Protein AF-A0A5J4UU13-F1 (afdb_monomer)

Organism: NCBI:txid222440

Radius of gyration: 32.07 Å; Cα contacts (8 Å, |Δi|>4): 124; chains: 1; bounding box: 65×45×78 Å

Mean predicted aligned error: 20.07 Å

Structure (mmCIF, N/CA/C/O backbone):
data_AF-A0A5J4UU13-F1
#
_entry.id   AF-A0A5J4UU13-F1
#
loop_
_atom_site.group_PDB
_atom_site.id
_atom_site.type_symbol
_atom_site.label_atom_id
_atom_site.label_alt_id
_atom_site.label_comp_id
_atom_site.label_asym_id
_atom_site.label_entity_id
_atom_site.label_seq_id
_atom_site.pdbx_PDB_ins_code
_atom_site.Cartn_x
_atom_site.Cartn_y
_atom_site.Cartn_z
_atom_site.occupancy
_atom_site.B_iso_or_equiv
_atom_site.auth_seq_id
_atom_site.auth_comp_id
_atom_site.auth_asym_id
_atom_site.auth_atom_id
_atom_site.pdbx_PDB_model_num
ATOM 1 N N . MET A 1 1 ? -3.373 1.717 40.037 1.00 48.62 1 MET A N 1
ATOM 2 C CA . MET A 1 1 ? -4.257 0.881 39.198 1.00 48.62 1 MET A CA 1
ATOM 3 C C . MET A 1 1 ? -5.613 1.557 39.173 1.00 48.62 1 MET A C 1
ATOM 5 O O . MET A 1 1 ? -6.215 1.701 40.228 1.00 48.62 1 MET A O 1
ATOM 9 N N . SER A 1 2 ? -6.026 2.085 38.024 1.00 57.88 2 SER A N 1
ATOM 10 C CA . SER A 1 2 ? -7.362 2.656 37.843 1.00 57.88 2 SER A CA 1
ATOM 11 C C . SER A 1 2 ? -8.380 1.519 37.880 1.00 57.88 2 SER A C 1
ATOM 13 O O . SER A 1 2 ? -8.307 0.596 37.073 1.00 57.88 2 SER A O 1
ATOM 15 N N . ASN A 1 3 ? -9.300 1.556 38.841 1.00 64.44 3 ASN A N 1
ATOM 16 C CA . ASN A 1 3 ? -10.420 0.625 38.867 1.00 64.44 3 ASN A CA 1
ATOM 17 C C . ASN A 1 3 ? -11.421 1.105 37.804 1.00 64.44 3 ASN A C 1
ATOM 19 O O . ASN A 1 3 ? -12.065 2.137 37.991 1.00 64.44 3 ASN A O 1
ATOM 23 N N . ILE A 1 4 ? -11.449 0.448 36.642 1.00 71.25 4 ILE A N 1
ATOM 24 C CA . ILE A 1 4 ? -12.348 0.815 35.541 1.00 71.25 4 ILE A CA 1
ATOM 25 C C . ILE A 1 4 ? -13.726 0.253 35.876 1.00 71.25 4 ILE A C 1
ATOM 27 O O . ILE A 1 4 ? -13.882 -0.953 36.022 1.00 71.25 4 ILE A O 1
ATOM 31 N N . TYR A 1 5 ? -14.715 1.129 36.007 1.00 80.38 5 TYR A N 1
ATOM 32 C CA . TYR A 1 5 ? -16.110 0.736 36.151 1.00 80.38 5 TYR A CA 1
ATOM 33 C C . TYR A 1 5 ? -16.800 0.779 34.795 1.00 80.38 5 TYR A C 1
ATOM 35 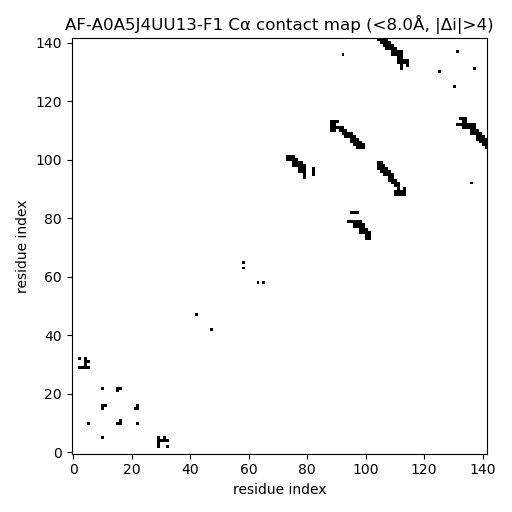O O . TYR A 1 5 ? -16.670 1.768 34.072 1.00 80.38 5 TYR A O 1
ATOM 43 N N . ILE A 1 6 ? -17.554 -0.270 34.480 1.00 81.25 6 ILE A N 1
ATOM 44 C CA . ILE A 1 6 ? -18.387 -0.323 33.282 1.00 81.25 6 ILE A CA 1
ATOM 45 C C . ILE A 1 6 ? -19.836 -0.097 33.709 1.00 81.25 6 ILE A C 1
ATOM 47 O O . ILE A 1 6 ? -20.352 -0.799 34.578 1.00 81.25 6 ILE A O 1
ATOM 51 N N . ASP A 1 7 ? -20.478 0.909 33.116 1.00 81.44 7 ASP A N 1
ATOM 52 C CA . ASP A 1 7 ? -21.875 1.234 33.396 1.00 81.44 7 ASP A CA 1
ATOM 53 C C . ASP A 1 7 ? -22.807 0.126 32.883 1.00 81.44 7 ASP A C 1
ATOM 55 O O . ASP A 1 7 ? -22.656 -0.353 31.758 1.00 81.44 7 ASP A O 1
ATOM 59 N N . GLU A 1 8 ? -23.796 -0.265 33.690 1.00 82.44 8 GLU A N 1
ATOM 60 C CA . GLU A 1 8 ? -24.772 -1.298 33.324 1.00 82.44 8 GLU A CA 1
ATOM 61 C C . GLU A 1 8 ? -25.562 -0.919 32.067 1.00 82.44 8 GLU A C 1
ATOM 63 O O . GLU A 1 8 ? -25.793 -1.773 31.217 1.00 82.44 8 GLU A O 1
ATOM 68 N N . ARG A 1 9 ? -25.868 0.369 31.868 1.00 83.62 9 ARG A N 1
ATOM 69 C CA . ARG A 1 9 ? -26.561 0.842 30.660 1.00 83.62 9 ARG A CA 1
ATOM 70 C C . ARG A 1 9 ? -25.732 0.640 29.398 1.00 83.62 9 ARG A C 1
ATOM 72 O O . ARG A 1 9 ? -26.300 0.484 28.324 1.00 83.62 9 ARG A O 1
ATOM 79 N N . LEU A 1 10 ? -24.402 0.660 29.513 1.00 84.44 10 LEU A N 1
ATOM 80 C CA . LEU A 1 10 ? -23.510 0.377 28.390 1.00 84.44 10 LEU A CA 1
ATOM 81 C C . LEU A 1 10 ? -23.518 -1.117 28.056 1.00 84.44 10 LEU A C 1
ATOM 83 O O . LEU A 1 10 ? -23.516 -1.473 26.881 1.00 84.44 10 LEU A O 1
ATOM 87 N N . LEU A 1 11 ? -23.557 -1.980 29.076 1.00 85.75 11 LEU A N 1
ATOM 88 C CA . LEU A 1 11 ? -23.694 -3.426 28.883 1.00 85.75 11 LEU A CA 1
ATOM 89 C C . LEU A 1 11 ? -25.029 -3.759 28.207 1.00 85.75 11 LEU A C 1
ATOM 91 O O . LEU A 1 11 ? -25.055 -4.534 27.251 1.00 85.75 11 LEU A O 1
ATOM 95 N N . ASP A 1 12 ? -26.110 -3.118 28.647 1.00 84.81 12 ASP A N 1
ATOM 96 C CA . ASP A 1 12 ? -27.442 -3.295 28.068 1.00 84.81 12 ASP A CA 1
ATOM 97 C C . ASP A 1 12 ? -27.506 -2.759 26.626 1.00 84.81 12 ASP A C 1
ATOM 99 O O . ASP A 1 12 ? -27.997 -3.444 25.733 1.00 84.81 12 ASP A O 1
ATOM 103 N N . ALA A 1 13 ? -26.938 -1.576 26.355 1.00 85.50 13 ALA A N 1
ATOM 104 C CA . ALA A 1 13 ? -26.873 -1.006 25.003 1.00 85.50 13 ALA A CA 1
ATOM 105 C C . ALA A 1 13 ? -26.020 -1.843 24.033 1.00 85.50 13 ALA A C 1
ATOM 107 O O . ALA A 1 13 ? -26.287 -1.861 22.833 1.00 85.50 13 ALA A O 1
ATOM 108 N N . ALA A 1 14 ? -25.009 -2.548 24.545 1.00 85.69 14 ALA A N 1
ATOM 109 C CA . ALA A 1 14 ? -24.200 -3.487 23.774 1.00 85.69 14 ALA A CA 1
ATOM 110 C C . ALA A 1 14 ? -24.900 -4.840 23.532 1.00 85.69 14 ALA A C 1
ATOM 112 O O . ALA A 1 14 ? -24.307 -5.719 22.907 1.00 85.69 14 ALA A O 1
ATOM 113 N N . GLY A 1 15 ? -26.129 -5.033 24.030 1.00 87.62 15 GLY A N 1
ATOM 114 C CA . GLY A 1 15 ? -26.873 -6.289 23.906 1.00 87.62 15 GLY A CA 1
ATOM 115 C C . GLY A 1 15 ? -26.311 -7.421 24.768 1.00 87.62 15 GLY A C 1
ATOM 116 O O . GLY A 1 15 ? -26.599 -8.591 24.529 1.00 87.62 15 GLY A O 1
ATOM 117 N N . LEU A 1 16 ? -25.493 -7.107 25.780 1.00 87.38 16 LEU A N 1
ATOM 118 C CA . LEU A 1 16 ? -24.914 -8.124 26.666 1.00 87.38 16 LEU A CA 1
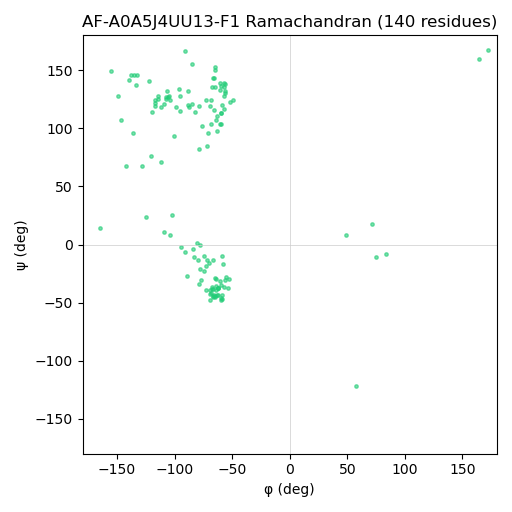ATOM 119 C C . LEU A 1 16 ? -25.934 -8.688 27.661 1.00 87.38 16 LEU A C 1
ATOM 121 O O . LEU A 1 16 ? -25.650 -9.699 28.300 1.00 87.38 16 LEU A O 1
ATOM 125 N N . SER A 1 17 ? -27.124 -8.088 27.756 1.00 81.06 17 SER A N 1
ATOM 126 C CA . SER A 1 17 ? -28.271 -8.641 28.485 1.00 81.06 17 SER A CA 1
ATOM 127 C C . SER A 1 17 ? -28.663 -10.037 27.993 1.00 81.06 17 SER A C 1
ATOM 129 O O . SER A 1 17 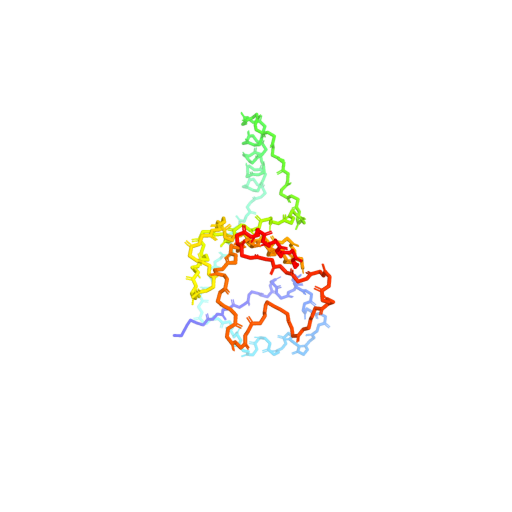? -29.111 -10.859 28.790 1.00 81.06 17 SER A O 1
ATOM 131 N N . ASP A 1 18 ? -28.442 -10.323 26.707 1.00 87.94 18 ASP A N 1
ATOM 132 C CA . ASP A 1 18 ? -28.808 -11.595 26.075 1.00 87.94 18 ASP A CA 1
ATOM 133 C C . ASP A 1 18 ? -27.747 -12.691 26.303 1.00 87.94 18 ASP A C 1
ATOM 135 O O . ASP A 1 18 ? -27.994 -13.871 26.050 1.00 87.94 18 ASP A O 1
ATOM 139 N N . PHE A 1 19 ? -26.570 -12.324 26.829 1.00 91.50 19 PHE A N 1
ATOM 140 C CA . PHE A 1 19 ? -25.435 -13.218 27.070 1.00 91.50 19 PHE A CA 1
ATOM 141 C C . PHE A 1 19 ? -25.055 -13.244 28.554 1.00 91.50 19 PHE A C 1
ATOM 143 O O . PHE A 1 19 ? -24.044 -12.678 28.976 1.00 91.50 19 PHE A O 1
ATOM 150 N N . GLN A 1 20 ? -25.858 -13.953 29.350 1.00 86.62 20 GLN A N 1
ATOM 151 C CA . GLN A 1 20 ? -25.750 -13.996 30.813 1.00 86.62 20 GLN A CA 1
ATOM 152 C C . GLN A 1 20 ? -24.348 -14.375 31.331 1.00 86.62 20 GLN A C 1
ATOM 154 O O . GLN A 1 20 ? -23.884 -13.808 32.320 1.00 86.62 20 GLN A O 1
ATOM 159 N N . GLU A 1 21 ? -23.651 -15.294 30.658 1.00 89.62 21 GLU A N 1
ATOM 160 C CA . GLU A 1 21 ? -22.294 -15.720 31.033 1.00 89.62 21 GLU A CA 1
ATOM 161 C C . GLU A 1 21 ? -21.264 -14.594 30.864 1.00 89.62 21 GLU A C 1
ATOM 163 O O . GLU A 1 21 ? -20.464 -14.333 31.766 1.00 89.62 21 GLU A O 1
ATOM 168 N N . LEU A 1 22 ? -21.317 -13.878 29.737 1.00 88.50 22 LEU A N 1
ATOM 169 C CA . LEU A 1 22 ? -20.425 -12.749 29.462 1.00 88.50 22 LEU A CA 1
ATOM 170 C C . LEU A 1 22 ? -20.745 -11.562 30.371 1.00 88.50 22 LEU A C 1
ATOM 172 O O . LEU A 1 22 ? -19.835 -10.916 30.890 1.00 88.50 22 LEU A O 1
ATOM 176 N N . TYR A 1 23 ? -22.030 -11.316 30.618 1.00 87.56 23 TYR A N 1
ATOM 177 C CA . TYR A 1 23 ? -22.489 -10.285 31.541 1.00 87.56 23 TYR A CA 1
ATOM 178 C C . TYR A 1 23 ? -21.956 -10.514 32.963 1.00 87.56 23 TYR A C 1
ATOM 180 O O . TYR A 1 23 ? -21.408 -9.598 33.582 1.00 87.56 23 TYR A O 1
ATOM 188 N N . ALA A 1 24 ? -22.055 -11.749 33.467 1.00 87.94 24 ALA A N 1
ATOM 189 C CA . ALA A 1 24 ? -21.542 -12.121 34.783 1.00 87.94 24 ALA A CA 1
ATOM 190 C C . ALA A 1 24 ? -20.012 -11.999 34.859 1.00 87.94 24 ALA A C 1
ATOM 192 O O . ALA A 1 24 ? -19.491 -11.395 35.798 1.00 87.94 24 ALA A O 1
ATOM 193 N N . TYR A 1 25 ? -19.304 -12.493 33.840 1.00 90.50 25 TYR A N 1
ATOM 194 C CA . TYR A 1 25 ? -17.845 -12.424 33.766 1.00 90.50 25 TYR A CA 1
ATOM 195 C C . TYR A 1 25 ? -17.320 -10.981 33.803 1.00 90.50 25 TYR A C 1
ATOM 197 O O . TYR A 1 25 ? -16.366 -10.671 34.519 1.00 90.50 25 TYR A O 1
ATOM 205 N N . ILE A 1 26 ? -17.956 -10.067 33.064 1.00 88.50 26 ILE A N 1
ATOM 206 C CA . ILE A 1 26 ? -17.557 -8.655 33.031 1.00 88.50 26 ILE A CA 1
ATOM 207 C C . ILE A 1 26 ? -17.832 -7.979 34.382 1.00 88.50 26 ILE A C 1
ATOM 209 O O . ILE A 1 26 ? -16.972 -7.247 34.875 1.00 88.50 26 ILE A O 1
ATOM 213 N N . LYS A 1 27 ? -18.977 -8.262 35.022 1.00 84.12 27 LYS A N 1
ATOM 214 C CA . LYS A 1 27 ? -19.298 -7.722 36.357 1.00 84.12 27 LYS A CA 1
ATOM 215 C C . LYS A 1 27 ? -18.326 -8.181 37.439 1.00 84.12 27 LYS A C 1
ATOM 217 O O . LYS A 1 27 ? -17.986 -7.391 38.316 1.00 84.12 27 LYS A O 1
ATOM 222 N N . GLU A 1 28 ? -17.873 -9.429 37.377 1.00 85.69 28 GLU A N 1
ATOM 223 C CA . GLU A 1 28 ? -16.888 -9.967 38.320 1.00 85.69 28 GLU A CA 1
ATOM 224 C C . GLU A 1 28 ? -15.518 -9.289 38.157 1.00 85.69 28 GLU A C 1
ATOM 226 O O . GLU A 1 28 ? -14.839 -8.995 39.141 1.00 85.69 28 GLU A O 1
ATOM 231 N N . ARG A 1 29 ? -15.121 -8.993 36.914 1.00 87.19 29 ARG A N 1
ATOM 232 C CA . ARG A 1 29 ? -13.831 -8.358 36.598 1.00 87.19 29 ARG A CA 1
ATOM 233 C C . ARG A 1 29 ? -13.794 -6.857 36.874 1.00 87.19 29 ARG A C 1
ATOM 235 O O . ARG A 1 29 ? -12.725 -6.340 37.192 1.00 87.19 29 ARG A O 1
ATOM 24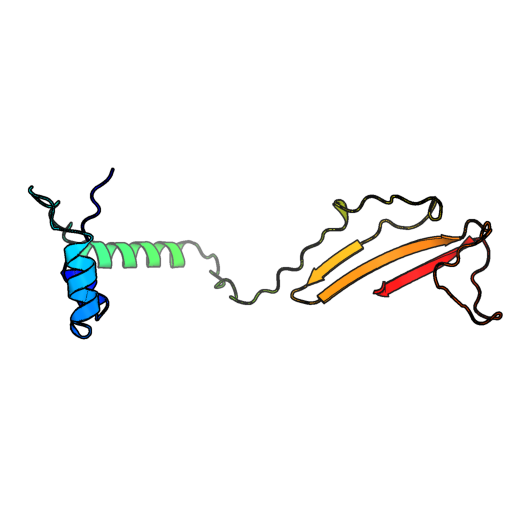2 N N . TYR A 1 30 ? -14.929 -6.175 36.751 1.00 84.69 30 TYR A N 1
ATOM 243 C CA . TYR A 1 30 ? -15.042 -4.721 36.878 1.00 84.69 30 TYR A CA 1
ATOM 244 C C . TYR A 1 30 ? -16.141 -4.348 37.882 1.00 84.69 30 TYR A C 1
ATOM 246 O O . TYR A 1 30 ? -17.186 -3.810 37.501 1.00 84.69 30 TYR A O 1
ATOM 254 N N . PRO A 1 31 ? -15.939 -4.654 39.177 1.00 76.25 31 PRO A N 1
ATOM 255 C CA . PRO A 1 31 ? -16.943 -4.404 40.195 1.00 76.25 31 PRO A CA 1
ATOM 256 C C . PRO A 1 31 ? -17.197 -2.906 40.366 1.00 76.25 31 PRO A C 1
ATOM 258 O O . PRO A 1 31 ? -16.310 -2.061 40.207 1.00 76.25 31 PRO A O 1
ATOM 261 N N . LYS A 1 32 ? -18.432 -2.579 40.749 1.00 74.88 32 LYS A N 1
ATOM 262 C CA . LYS A 1 32 ? -18.843 -1.205 41.028 1.00 74.88 32 LYS A CA 1
ATOM 263 C C . LYS A 1 32 ? -17.956 -0.585 42.119 1.00 74.88 32 LYS A C 1
ATOM 265 O O . LYS A 1 32 ? -17.814 -1.189 43.184 1.00 74.88 32 LYS A O 1
ATOM 270 N N . PRO A 1 33 ? -17.363 0.603 41.888 1.00 70.56 33 PRO A N 1
ATOM 271 C CA . PRO A 1 33 ? -16.584 1.299 42.896 1.00 70.56 33 PRO A CA 1
ATOM 272 C C . PRO A 1 33 ? -17.429 1.543 44.145 1.00 70.56 33 PRO A C 1
ATOM 274 O O . PRO A 1 33 ? -18.597 1.923 44.056 1.00 70.56 33 PRO A O 1
ATOM 277 N N . ILE A 1 34 ? -16.822 1.352 45.314 1.00 61.00 34 ILE A N 1
ATOM 278 C CA . ILE A 1 34 ? -17.426 1.684 46.605 1.00 61.00 34 ILE A CA 1
ATOM 279 C C . ILE A 1 34 ? -17.283 3.205 46.783 1.00 61.00 34 ILE A C 1
ATOM 281 O O . ILE A 1 34 ? -16.314 3.686 47.363 1.00 61.00 34 ILE A O 1
ATOM 285 N N . GLY A 1 35 ? -18.192 3.974 46.183 1.00 66.00 35 GLY A N 1
ATOM 286 C CA . GLY A 1 35 ? -18.195 5.440 46.199 1.00 66.00 35 GLY A CA 1
ATOM 287 C C . GLY A 1 35 ? -19.262 6.024 45.270 1.00 66.00 35 GLY A C 1
ATOM 288 O O . GLY A 1 35 ? -19.851 5.298 44.467 1.00 66.00 35 GLY A O 1
ATOM 289 N N . GLU A 1 36 ? -19.537 7.329 45.379 1.00 60.00 36 GLU A N 1
ATOM 290 C CA . GLU A 1 36 ? -20.428 8.019 44.439 1.00 60.00 36 GLU A CA 1
ATOM 291 C C . GLU A 1 36 ? -19.859 7.904 43.020 1.00 60.00 36 GLU A C 1
ATOM 293 O O . GLU A 1 36 ? -18.797 8.443 42.705 1.00 60.00 36 GLU A O 1
ATOM 298 N N . LEU A 1 37 ? -20.571 7.178 42.157 1.00 64.12 37 LEU A N 1
ATOM 299 C CA . LEU A 1 37 ? -20.305 7.210 40.728 1.00 64.12 37 LEU A CA 1
ATOM 300 C C . LEU A 1 37 ? -20.513 8.645 40.229 1.00 64.12 37 LEU A C 1
ATOM 302 O O . LEU A 1 37 ? -21.501 9.276 40.626 1.00 64.12 37 LEU A O 1
ATOM 306 N N . PRO A 1 38 ? -19.644 9.159 39.339 1.00 60.50 38 PRO A N 1
ATOM 307 C CA . PRO A 1 38 ? -19.914 10.409 38.650 1.00 60.50 38 PRO A CA 1
ATOM 308 C C . PRO A 1 38 ? -21.303 10.305 38.023 1.00 60.50 38 PRO A C 1
ATOM 310 O O . PRO A 1 38 ? -21.578 9.361 37.278 1.00 60.50 38 PRO A O 1
ATOM 313 N N . LYS A 1 39 ? -22.202 11.231 38.369 1.00 63.91 39 LYS A N 1
ATOM 314 C CA . LYS A 1 39 ? -23.531 11.259 37.757 1.00 63.91 39 LYS A CA 1
ATOM 315 C C . LYS A 1 39 ? -23.331 11.345 36.242 1.00 63.91 39 LYS A C 1
ATOM 317 O O . LYS A 1 39 ? -22.558 12.207 35.811 1.00 63.91 39 LYS A O 1
ATOM 322 N N . PRO A 1 40 ? -23.994 10.486 35.446 1.00 60.66 40 PRO A N 1
ATOM 323 C CA . PRO A 1 40 ? -24.003 10.638 34.002 1.00 60.66 40 PRO A CA 1
ATOM 324 C C . PRO A 1 40 ? -24.371 12.083 33.690 1.00 60.66 40 PRO A C 1
ATOM 326 O O . PRO A 1 40 ? -25.385 12.576 34.194 1.00 60.66 40 PRO A O 1
ATOM 329 N N . VAL A 1 41 ? -23.521 12.780 32.936 1.00 62.38 41 VAL A N 1
ATOM 330 C CA . VAL A 1 41 ? -23.841 14.138 32.498 1.00 62.38 41 VAL A CA 1
ATOM 331 C C . VAL A 1 41 ? -25.135 14.017 31.696 1.00 62.38 41 VAL A C 1
ATOM 333 O O . VAL A 1 41 ? -25.153 13.256 30.724 1.00 62.38 41 VAL A O 1
ATOM 336 N N . PRO A 1 42 ? -26.231 14.684 32.098 1.00 60.62 42 PRO A N 1
ATOM 337 C CA . PRO A 1 42 ? -27.434 14.673 31.295 1.00 60.62 42 PRO A CA 1
ATOM 338 C C . PRO A 1 42 ? -27.083 15.369 29.983 1.00 60.62 42 PRO A C 1
ATOM 340 O O . PRO A 1 42 ? -26.884 16.583 29.954 1.00 60.62 42 PRO A O 1
ATOM 343 N N . ILE A 1 43 ? -26.957 14.601 28.904 1.00 60.59 43 ILE A N 1
ATOM 344 C CA . ILE A 1 43 ? -26.988 15.161 27.559 1.00 60.59 43 ILE A CA 1
ATOM 345 C C . ILE A 1 43 ? -28.442 15.571 27.371 1.00 60.59 43 ILE A C 1
ATOM 347 O O . ILE A 1 43 ? -29.306 14.734 27.129 1.00 60.59 43 ILE A O 1
ATOM 351 N N . GLY A 1 44 ? -28.733 16.844 27.622 1.00 58.75 44 GLY A N 1
ATOM 352 C CA . GLY A 1 44 ? -30.059 17.376 27.362 1.00 58.75 44 GLY A CA 1
ATOM 353 C C . GLY A 1 44 ? -30.309 17.363 25.859 1.00 58.75 44 GLY A C 1
ATOM 354 O O . GLY A 1 44 ? -29.409 17.679 25.079 1.00 58.75 44 GLY A O 1
ATOM 355 N N . ASP A 1 45 ? -31.538 17.072 25.438 1.00 59.09 45 ASP A N 1
ATOM 356 C CA . ASP A 1 45 ? -31.924 17.156 24.021 1.00 59.09 45 ASP A CA 1
ATOM 357 C C . ASP A 1 45 ? -31.578 18.532 23.419 1.00 59.09 45 ASP A C 1
ATOM 359 O O . ASP A 1 45 ? -31.209 18.642 22.252 1.00 59.09 45 ASP A O 1
ATOM 363 N N . GLN A 1 46 ? -31.592 19.580 24.253 1.00 57.75 46 GLN A N 1
ATOM 364 C CA . GLN A 1 46 ? -31.177 20.936 23.894 1.00 57.75 46 GLN A CA 1
ATOM 365 C C . GLN A 1 46 ? -29.688 21.050 23.525 1.00 57.75 46 GLN A C 1
ATOM 367 O O . GLN A 1 46 ? -29.364 21.815 22.620 1.00 57.75 46 GLN A O 1
ATOM 372 N N . THR A 1 47 ? -28.772 20.305 24.160 1.00 71.81 47 THR A N 1
ATOM 373 C CA . THR A 1 47 ? -27.339 20.369 23.811 1.00 71.81 47 THR A CA 1
ATOM 374 C C . THR A 1 47 ? -27.029 19.569 22.559 1.00 71.81 47 THR A C 1
ATOM 376 O O . THR A 1 47 ? -26.195 20.005 21.771 1.00 71.81 47 THR A O 1
ATOM 379 N N . LEU A 1 48 ? -27.723 18.448 22.332 1.00 76.00 48 LEU A N 1
ATOM 380 C CA . LEU A 1 48 ? -27.553 17.668 21.107 1.00 76.00 48 LEU A CA 1
ATOM 381 C C . LEU A 1 48 ? -28.115 18.420 19.894 1.00 76.00 48 LEU A C 1
ATOM 383 O O . LEU A 1 48 ? -27.421 18.567 18.895 1.00 76.00 48 LEU A O 1
ATOM 387 N N . GLN A 1 49 ? -29.333 18.964 19.988 1.00 76.25 49 GLN A N 1
ATOM 388 C CA . GLN A 1 49 ? -29.927 19.740 18.893 1.00 76.25 49 GLN A CA 1
ATOM 389 C C . GLN A 1 49 ? -29.137 21.017 18.597 1.00 76.25 49 GLN A C 1
ATOM 391 O O . GLN A 1 49 ? -28.941 21.354 17.432 1.00 76.25 49 GLN A O 1
ATOM 396 N N . GLN A 1 50 ? -28.630 21.706 19.626 1.00 79.94 50 GLN A N 1
ATOM 397 C CA . GLN A 1 50 ? -27.768 22.869 19.425 1.00 79.94 50 GLN A CA 1
ATOM 398 C C . GLN A 1 50 ? -26.417 22.480 18.810 1.00 79.94 50 GLN A C 1
ATOM 400 O O . GLN A 1 50 ? -25.910 23.213 17.971 1.00 79.94 50 GLN A O 1
ATOM 405 N N . GLN A 1 51 ? -25.840 21.330 19.176 1.00 74.19 51 GLN A N 1
ATOM 406 C CA . GLN A 1 51 ? -24.622 20.818 18.538 1.00 74.19 51 GLN A CA 1
ATOM 407 C C . GLN A 1 51 ? -24.853 20.439 17.075 1.00 74.19 51 GLN A C 1
ATOM 409 O O . GLN A 1 51 ? -24.046 20.812 16.231 1.00 74.19 51 GLN A O 1
ATOM 414 N N . VAL A 1 52 ? -25.960 19.759 16.760 1.00 79.88 52 VAL A N 1
ATOM 415 C CA . VAL A 1 52 ? -26.339 19.438 15.375 1.00 79.88 52 VAL A CA 1
ATOM 416 C C . VAL A 1 52 ? -26.513 20.722 14.572 1.00 79.88 52 VAL A C 1
ATOM 418 O O . VAL A 1 52 ? -25.933 20.848 13.501 1.00 79.88 52 VAL A O 1
ATOM 421 N N . LYS A 1 53 ? -27.215 21.714 15.128 1.00 82.12 53 LYS A N 1
ATOM 422 C CA . LYS A 1 53 ? -27.405 23.009 14.476 1.00 82.12 53 LYS A CA 1
ATOM 423 C C . LYS A 1 53 ? -26.094 23.768 14.264 1.00 82.12 53 LYS A C 1
ATOM 425 O O . LYS A 1 53 ? -25.871 24.285 13.181 1.00 82.12 53 LYS A O 1
ATOM 430 N N . ASN A 1 54 ? -25.210 23.794 15.260 1.00 79.62 54 ASN A N 1
ATOM 431 C CA . ASN A 1 54 ? -23.897 24.422 15.118 1.00 79.62 54 ASN A CA 1
ATOM 432 C C . ASN A 1 54 ? -23.052 23.722 14.040 1.00 79.62 54 ASN A C 1
ATOM 434 O O . ASN A 1 54 ? -22.337 24.394 13.304 1.00 79.62 54 ASN A O 1
ATOM 438 N N . ASN A 1 55 ? -23.136 22.393 13.931 1.00 78.25 55 ASN A N 1
ATOM 439 C CA . ASN A 1 55 ? -22.437 21.640 12.891 1.00 78.25 55 ASN A CA 1
ATOM 440 C C . ASN A 1 55 ? -23.025 21.919 11.498 1.00 78.25 55 ASN A C 1
ATOM 442 O O . ASN A 1 55 ? -22.254 22.140 10.569 1.00 78.25 55 ASN A O 1
ATOM 446 N N . ASP A 1 56 ? -24.354 21.976 11.360 1.00 81.19 56 ASP A N 1
ATOM 447 C CA . ASP A 1 56 ? -25.025 22.367 10.110 1.00 81.19 56 ASP A CA 1
ATOM 448 C C . ASP A 1 56 ? -24.625 23.787 9.690 1.00 81.19 56 ASP A C 1
ATOM 450 O O . ASP A 1 56 ? -24.220 24.005 8.549 1.00 81.19 56 ASP A O 1
ATOM 454 N N . ASP A 1 57 ? -24.660 24.746 10.616 1.00 78.31 57 ASP A N 1
ATOM 455 C CA . ASP A 1 57 ? -24.283 26.134 10.344 1.00 78.31 57 ASP A CA 1
ATOM 456 C C . ASP A 1 57 ? -22.804 26.240 9.920 1.00 78.31 57 ASP A C 1
ATOM 458 O O . ASP A 1 57 ? -22.486 27.001 9.009 1.00 78.31 57 ASP A O 1
ATOM 462 N N . ILE A 1 58 ? -21.894 25.447 10.503 1.00 74.00 58 ILE A N 1
ATOM 463 C CA . ILE A 1 58 ? -20.483 25.373 10.075 1.00 74.00 58 ILE A CA 1
ATOM 464 C C . ILE A 1 58 ? -20.358 24.799 8.659 1.00 74.00 58 ILE A C 1
ATOM 466 O O . ILE A 1 58 ? -19.604 25.343 7.850 1.00 74.00 58 ILE A O 1
ATOM 470 N N . ILE A 1 59 ? -21.087 23.726 8.344 1.00 66.50 59 ILE A N 1
ATOM 471 C CA . ILE A 1 59 ? -21.034 23.054 7.036 1.00 66.50 59 ILE A CA 1
ATOM 472 C C . ILE A 1 59 ? -21.604 23.955 5.930 1.00 66.50 59 ILE A C 1
ATOM 474 O O . ILE A 1 59 ? -21.050 24.005 4.835 1.00 66.50 59 ILE A O 1
ATOM 478 N N . TYR A 1 60 ? -22.670 24.711 6.204 1.00 66.00 60 TYR A N 1
ATOM 479 C CA . TYR A 1 60 ? -23.309 25.570 5.201 1.00 66.00 60 TYR A CA 1
ATOM 480 C C . TYR A 1 60 ? -22.733 26.991 5.122 1.00 66.00 60 TYR A C 1
ATOM 482 O O . TYR A 1 60 ? -22.788 27.599 4.055 1.00 66.00 60 TYR A O 1
ATOM 490 N N . ALA A 1 61 ? -22.157 27.539 6.199 1.00 65.50 61 ALA A N 1
ATOM 491 C CA . ALA A 1 61 ? -21.536 28.868 6.164 1.00 65.50 61 ALA A CA 1
ATOM 492 C C . ALA A 1 61 ? -20.143 28.874 5.516 1.00 65.50 61 ALA A C 1
ATOM 494 O O . ALA A 1 61 ? -19.678 29.928 5.080 1.00 65.50 61 ALA A O 1
ATOM 495 N N . SER A 1 62 ? -19.466 27.724 5.448 1.00 59.69 62 SER A N 1
ATOM 496 C CA . SER A 1 62 ? -18.088 27.637 4.956 1.00 59.69 62 SER A CA 1
ATOM 497 C C . SER A 1 62 ? -17.957 27.651 3.428 1.00 59.69 62 SER A C 1
ATOM 499 O O . SER A 1 62 ? -16.855 27.895 2.951 1.00 59.69 62 SER A O 1
ATOM 501 N N . ASN A 1 63 ? -19.032 27.466 2.642 1.00 58.00 63 ASN A N 1
ATOM 502 C CA . ASN A 1 63 ? -19.001 27.368 1.162 1.00 58.00 63 ASN A CA 1
ATOM 503 C C . ASN A 1 63 ? -17.946 26.385 0.595 1.00 58.00 63 ASN A C 1
ATOM 505 O O . ASN A 1 63 ? -17.737 26.330 -0.618 1.00 58.00 63 ASN A O 1
ATOM 509 N N . GLU A 1 64 ? -17.290 25.600 1.447 1.00 60.50 64 GLU A N 1
ATOM 510 C CA . GLU A 1 64 ? -16.369 24.548 1.066 1.00 60.50 64 GLU A CA 1
ATOM 511 C C . GLU A 1 64 ? -17.200 23.291 0.849 1.00 60.50 64 GLU A C 1
ATOM 513 O O . GLU A 1 64 ? -17.892 22.806 1.744 1.00 60.50 64 GLU A O 1
ATOM 518 N N . VAL A 1 65 ? -17.168 22.780 -0.380 1.00 57.88 65 VAL A N 1
ATOM 519 C CA . VAL A 1 65 ? -17.759 21.489 -0.716 1.00 57.88 65 VAL A CA 1
ATOM 520 C C . VAL A 1 65 ? -17.044 20.444 0.136 1.00 57.88 65 VAL A C 1
ATOM 522 O O . VAL A 1 65 ? -15.898 20.094 -0.138 1.00 57.88 65 VAL A O 1
ATOM 525 N N . PHE A 1 66 ? -17.702 19.976 1.198 1.00 58.09 66 PHE A N 1
ATOM 526 C CA . PHE A 1 66 ? -17.199 18.874 2.007 1.00 58.09 66 PHE A CA 1
ATOM 527 C C . PHE A 1 66 ? -17.341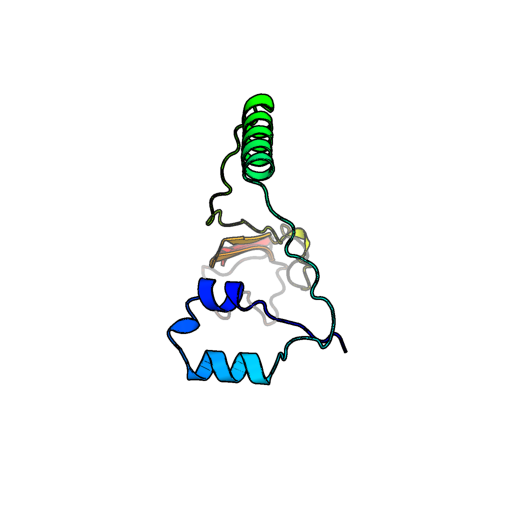 17.596 1.180 1.00 58.09 66 PHE A C 1
ATOM 529 O O . PHE A 1 66 ? -18.352 16.896 1.249 1.00 58.09 66 PHE A O 1
ATOM 536 N N . GLU A 1 67 ? -16.355 17.326 0.324 1.00 60.59 67 GLU A N 1
ATOM 537 C CA . GLU A 1 67 ? -16.267 16.040 -0.353 1.00 60.59 67 GLU A CA 1
ATOM 538 C C . GLU A 1 67 ? -15.999 14.979 0.721 1.00 60.59 67 GLU A C 1
ATOM 540 O O . GLU A 1 67 ? -14.964 15.040 1.395 1.00 60.59 67 GLU A O 1
ATOM 545 N N . PRO A 1 68 ? -16.922 14.024 0.947 1.00 56.91 68 PRO A N 1
ATOM 546 C CA . PRO A 1 68 ? -16.665 12.951 1.888 1.00 56.91 68 PRO A CA 1
ATOM 547 C C . PRO A 1 68 ? -15.381 12.245 1.443 1.00 56.91 68 PRO A C 1
ATOM 549 O O . PRO A 1 68 ? -15.254 11.931 0.253 1.00 56.91 68 PRO A O 1
ATOM 552 N N . PRO A 1 69 ? -14.420 11.991 2.352 1.00 57.12 69 PRO A N 1
ATOM 553 C CA . PRO A 1 69 ? -13.220 11.268 1.981 1.00 57.12 69 PRO A CA 1
ATOM 554 C C . PRO A 1 69 ? -13.675 9.911 1.464 1.00 57.12 69 PRO A C 1
ATOM 556 O O . PRO A 1 69 ? -14.260 9.120 2.206 1.00 57.12 69 PRO A O 1
ATOM 559 N N . VAL A 1 70 ? -13.473 9.677 0.165 1.00 58.56 70 VAL A N 1
ATOM 560 C CA . VAL A 1 70 ? -13.838 8.415 -0.469 1.00 58.56 70 VAL A CA 1
ATOM 561 C C . VAL A 1 70 ? -13.089 7.332 0.310 1.00 58.56 70 VAL A C 1
ATOM 563 O O . VAL A 1 70 ? -11.855 7.351 0.293 1.00 58.56 70 VAL A O 1
ATOM 566 N N . PRO A 1 71 ? -13.778 6.392 0.989 1.00 51.75 71 PRO A N 1
ATOM 567 C CA . PRO A 1 71 ? -13.134 5.427 1.891 1.00 51.75 71 PRO A CA 1
ATOM 568 C C . PRO A 1 71 ? -12.077 4.540 1.213 1.00 51.75 71 PRO A C 1
ATOM 570 O O . PRO A 1 71 ? -11.316 3.848 1.880 1.00 51.75 71 PRO A O 1
ATOM 573 N N . ASN A 1 72 ? -12.013 4.593 -0.121 1.00 54.09 72 ASN A N 1
ATOM 574 C CA . ASN A 1 72 ? -11.176 3.773 -0.980 1.00 54.09 72 ASN A CA 1
ATOM 575 C C . ASN A 1 72 ? -10.290 4.617 -1.913 1.00 54.09 72 ASN A C 1
ATOM 577 O O . ASN A 1 72 ? -9.918 4.142 -2.988 1.00 54.09 72 ASN A O 1
ATOM 581 N N . ALA A 1 73 ? -9.982 5.874 -1.572 1.00 55.12 73 ALA A N 1
ATOM 582 C CA . ALA A 1 73 ? -8.999 6.639 -2.331 1.00 55.12 73 ALA A CA 1
ATOM 583 C C . ALA A 1 73 ? -7.638 5.942 -2.201 1.00 55.12 73 ALA A C 1
ATOM 585 O O . ALA A 1 73 ? -6.953 6.083 -1.191 1.00 55.12 73 ALA A O 1
ATOM 586 N N . ILE A 1 74 ? -7.277 5.134 -3.203 1.00 57.62 74 ILE A N 1
ATOM 587 C CA . ILE A 1 74 ? -5.992 4.441 -3.255 1.00 57.62 74 ILE A CA 1
ATOM 588 C C . ILE A 1 74 ? -4.910 5.520 -3.238 1.00 57.62 74 ILE A C 1
ATOM 590 O O . ILE A 1 74 ? -4.680 6.216 -4.230 1.00 57.62 74 ILE A O 1
ATOM 594 N N . THR A 1 75 ? -4.281 5.691 -2.082 1.00 67.25 75 THR A N 1
ATOM 595 C CA . THR A 1 75 ? -3.221 6.662 -1.858 1.00 67.25 75 THR A CA 1
ATOM 596 C C . THR A 1 75 ? -2.007 6.214 -2.653 1.00 67.25 75 THR A C 1
ATOM 598 O O . THR A 1 75 ? -1.311 5.267 -2.293 1.00 67.25 75 THR A O 1
ATOM 601 N N . LYS A 1 76 ? -1.769 6.884 -3.782 1.00 78.12 76 LYS A N 1
ATOM 602 C CA . LYS A 1 76 ? -0.517 6.759 -4.523 1.00 78.12 76 LYS A CA 1
ATOM 603 C C . LYS A 1 76 ? 0.604 7.271 -3.618 1.00 78.12 76 LYS A C 1
ATOM 605 O O . LYS A 1 76 ? 0.673 8.469 -3.351 1.00 78.12 76 LYS A O 1
ATOM 610 N N . LEU A 1 77 ? 1.463 6.373 -3.157 1.00 81.19 77 LEU A N 1
ATOM 611 C CA . LEU A 1 77 ? 2.630 6.712 -2.353 1.00 81.19 77 LEU A CA 1
ATOM 612 C C . LEU A 1 77 ? 3.859 6.743 -3.264 1.00 81.19 77 LEU A C 1
ATOM 614 O O . LEU A 1 77 ? 4.202 5.736 -3.886 1.00 81.19 77 LEU A O 1
ATOM 618 N N . ASP A 1 78 ? 4.495 7.907 -3.362 1.00 83.25 78 ASP A N 1
ATOM 619 C CA . ASP A 1 78 ? 5.754 8.084 -4.085 1.00 83.25 78 ASP A CA 1
ATOM 620 C C . ASP A 1 78 ? 6.922 7.981 -3.098 1.00 83.25 78 ASP A C 1
ATOM 622 O O . ASP A 1 78 ? 7.047 8.789 -2.177 1.00 83.25 78 ASP A O 1
ATOM 626 N N . LEU A 1 79 ? 7.753 6.954 -3.271 1.00 84.00 79 LEU A N 1
ATOM 627 C CA . LEU A 1 79 ? 8.912 6.663 -2.424 1.00 84.00 79 LEU A CA 1
ATOM 628 C C . LEU A 1 79 ? 10.238 6.926 -3.145 1.00 84.00 79 LEU A C 1
ATOM 630 O O . LEU A 1 79 ? 11.296 6.557 -2.637 1.00 84.00 79 LEU A O 1
ATOM 634 N N . SER A 1 80 ? 10.205 7.576 -4.311 1.00 79.88 80 SER A N 1
ATOM 635 C CA . SER A 1 80 ? 11.386 7.791 -5.157 1.00 79.88 80 SER A CA 1
ATOM 636 C C . SER A 1 80 ? 12.512 8.531 -4.426 1.00 79.88 80 SER A C 1
ATOM 638 O O . SER A 1 80 ? 13.678 8.187 -4.582 1.00 79.88 80 SER A O 1
ATOM 640 N N . SER A 1 81 ? 12.179 9.490 -3.554 1.00 78.88 81 SER A N 1
ATOM 641 C CA . SER A 1 81 ? 13.166 10.269 -2.790 1.00 78.88 81 SER A CA 1
ATOM 642 C C . SER A 1 81 ? 13.867 9.489 -1.672 1.00 78.88 81 SER A C 1
ATOM 644 O O . SER A 1 81 ? 14.830 9.991 -1.104 1.00 78.88 81 SER A O 1
ATOM 646 N N . GLN A 1 82 ? 13.363 8.306 -1.307 1.00 81.94 82 GLN A N 1
ATOM 647 C CA . GLN A 1 82 ? 13.957 7.443 -0.277 1.00 81.94 82 GLN A CA 1
ATOM 648 C C . GLN A 1 82 ? 14.890 6.383 -0.877 1.00 81.94 82 GLN A C 1
ATOM 650 O O . GLN A 1 82 ? 15.477 5.587 -0.146 1.00 81.94 82 GLN A O 1
ATOM 655 N N . LEU A 1 83 ? 15.009 6.335 -2.206 1.00 74.25 83 LEU A N 1
ATOM 656 C CA . LEU A 1 83 ? 15.859 5.373 -2.890 1.00 74.25 83 LEU A CA 1
ATOM 657 C C . LEU A 1 83 ? 17.276 5.919 -3.032 1.00 74.25 83 LEU A C 1
ATOM 659 O O . LEU A 1 83 ? 17.514 6.904 -3.725 1.00 74.25 83 LEU A O 1
ATOM 663 N N . GLU A 1 84 ? 18.234 5.203 -2.455 1.00 71.00 84 GLU A N 1
ATOM 664 C CA . GLU A 1 84 ? 19.657 5.437 -2.681 1.00 71.00 84 GLU A CA 1
ATOM 665 C C . GLU A 1 84 ? 20.238 4.325 -3.561 1.00 71.00 84 GLU A C 1
ATOM 667 O O . GLU A 1 84 ? 20.019 3.128 -3.346 1.00 71.00 84 GLU A O 1
ATOM 672 N N . ARG A 1 85 ? 20.989 4.707 -4.599 1.00 66.75 85 ARG A N 1
ATOM 673 C CA . ARG A 1 85 ? 21.596 3.753 -5.533 1.00 66.75 85 ARG A CA 1
ATOM 674 C C . ARG A 1 85 ? 22.903 3.206 -4.957 1.00 66.75 85 ARG A C 1
ATOM 676 O O . ARG A 1 85 ? 23.896 3.917 -4.881 1.00 66.75 85 ARG A O 1
ATOM 683 N N . ASN A 1 86 ? 22.930 1.907 -4.660 1.00 60.03 86 ASN A N 1
ATOM 684 C CA . ASN A 1 86 ? 24.056 1.259 -3.976 1.00 60.03 86 ASN A CA 1
ATOM 685 C C . ASN A 1 86 ? 24.994 0.435 -4.900 1.00 60.03 86 ASN A C 1
ATOM 687 O O . ASN A 1 86 ? 25.585 -0.542 -4.447 1.00 60.03 86 ASN A O 1
ATOM 691 N N . SER A 1 87 ? 25.097 0.725 -6.213 1.00 58.84 87 SER A N 1
ATOM 692 C CA . SER A 1 87 ? 25.758 -0.205 -7.163 1.00 58.84 87 SER A CA 1
ATOM 693 C C . SER A 1 87 ? 26.731 0.400 -8.187 1.00 58.84 87 SER A C 1
ATOM 695 O O . SER A 1 87 ? 26.485 1.460 -8.760 1.00 58.84 87 SER A O 1
ATOM 697 N N . PHE A 1 88 ? 27.769 -0.390 -8.494 1.00 51.97 88 PHE A N 1
ATOM 698 C CA . PHE A 1 88 ? 28.878 -0.165 -9.441 1.00 51.97 88 PHE A CA 1
ATOM 699 C C . PHE A 1 88 ? 28.469 -0.122 -10.931 1.00 51.97 88 PHE A C 1
ATOM 701 O O . PHE A 1 88 ? 29.264 0.258 -11.786 1.00 51.97 88 PHE A O 1
ATOM 708 N N . LEU A 1 89 ? 27.246 -0.554 -11.260 1.00 51.44 89 LEU A N 1
ATOM 709 C CA . LEU A 1 89 ? 26.767 -0.720 -12.641 1.00 51.44 89 LEU A CA 1
ATOM 710 C C . LEU A 1 89 ? 26.086 0.523 -13.217 1.00 51.44 89 LEU A C 1
ATOM 712 O O . LEU A 1 89 ? 25.715 0.525 -14.385 1.00 51.44 89 LEU A O 1
ATOM 716 N N . ALA A 1 90 ? 25.878 1.558 -12.407 1.00 53.25 90 ALA A N 1
ATOM 717 C CA . ALA A 1 90 ? 25.055 2.688 -12.795 1.00 53.25 90 ALA A CA 1
ATOM 718 C C . ALA A 1 90 ? 25.658 3.994 -12.273 1.00 53.25 90 ALA A C 1
ATOM 720 O O . ALA A 1 90 ? 25.111 4.655 -11.396 1.00 53.25 90 ALA A O 1
ATOM 721 N N . SER A 1 91 ? 26.811 4.354 -12.835 1.00 53.69 91 SER A N 1
ATOM 722 C CA . SER A 1 91 ? 27.416 5.680 -12.661 1.00 53.69 91 SER A CA 1
ATOM 723 C C . SER A 1 91 ? 26.633 6.783 -13.383 1.00 53.69 91 SER A C 1
ATOM 725 O O . SER A 1 91 ? 26.853 7.961 -13.131 1.00 53.69 91 SER A O 1
ATOM 727 N N . SER A 1 92 ? 25.742 6.408 -14.304 1.00 57.34 92 SER A N 1
ATOM 728 C CA . SER A 1 92 ? 24.926 7.320 -15.100 1.00 57.34 92 SER A CA 1
ATOM 729 C C . SER A 1 92 ? 23.583 6.663 -15.443 1.00 57.34 92 SER A C 1
ATOM 731 O O . SER A 1 92 ? 23.520 5.523 -15.897 1.00 57.34 92 SER A O 1
ATOM 733 N N . GLY A 1 93 ? 22.487 7.360 -15.157 1.00 62.69 93 GLY A N 1
ATOM 734 C CA . GLY A 1 93 ? 21.108 6.908 -15.359 1.00 62.69 93 GLY A CA 1
ATOM 735 C C . GLY A 1 93 ? 20.154 7.794 -14.562 1.00 62.69 93 GLY A C 1
ATOM 736 O O . GLY A 1 93 ? 20.599 8.460 -13.631 1.00 62.69 93 GLY A O 1
ATOM 737 N N . SER A 1 94 ? 18.873 7.820 -14.926 1.00 69.19 94 SER A N 1
ATOM 738 C CA . SER A 1 94 ? 17.864 8.592 -14.190 1.00 69.19 94 SER A CA 1
ATOM 739 C C . SER A 1 94 ? 17.668 8.046 -12.776 1.00 69.19 94 SER A C 1
ATOM 741 O O . SER A 1 94 ? 17.854 6.844 -12.543 1.00 69.19 94 SER A O 1
ATOM 743 N N . ASP A 1 95 ? 17.245 8.917 -11.861 1.00 75.75 95 ASP A N 1
ATOM 744 C CA . ASP A 1 95 ? 16.882 8.506 -10.510 1.00 75.75 95 ASP A CA 1
ATOM 745 C C . ASP A 1 95 ? 15.773 7.444 -10.566 1.00 75.75 95 ASP A C 1
ATOM 747 O O . ASP A 1 95 ? 14.845 7.556 -11.382 1.00 75.75 95 ASP A O 1
ATOM 751 N N . PRO A 1 96 ? 15.891 6.365 -9.774 1.00 77.19 96 PRO A N 1
ATOM 752 C CA . PRO A 1 96 ? 14.873 5.332 -9.736 1.00 77.19 96 PRO A CA 1
ATOM 753 C C . PRO A 1 96 ? 13.576 5.898 -9.150 1.00 77.19 96 PRO A C 1
ATOM 755 O O . PRO A 1 96 ? 13.599 6.703 -8.221 1.00 77.19 96 PRO A O 1
ATOM 758 N N . GLN A 1 97 ? 12.441 5.450 -9.680 1.00 83.50 97 GLN A N 1
ATOM 759 C CA . GLN A 1 97 ? 11.118 5.808 -9.180 1.00 83.50 97 GLN A CA 1
ATOM 760 C C . GLN A 1 97 ? 10.427 4.577 -8.608 1.00 83.50 97 GLN A C 1
ATOM 762 O O . GLN A 1 97 ? 10.322 3.560 -9.294 1.00 83.50 97 GLN A O 1
ATOM 767 N N . LEU A 1 98 ? 9.940 4.673 -7.369 1.00 85.06 98 LEU A N 1
ATOM 768 C CA . LEU A 1 98 ? 9.144 3.630 -6.720 1.00 85.06 98 LEU A CA 1
ATOM 769 C C . LEU A 1 98 ? 7.777 4.198 -6.370 1.00 85.06 98 LEU A C 1
ATOM 771 O O . LEU A 1 98 ? 7.652 5.076 -5.517 1.00 85.06 98 LEU A O 1
ATOM 775 N N . ILE A 1 99 ? 6.757 3.666 -7.031 1.00 86.81 99 ILE A N 1
ATOM 776 C CA . ILE A 1 99 ? 5.373 4.085 -6.852 1.00 86.81 99 ILE A CA 1
ATOM 777 C C . ILE A 1 99 ? 4.591 2.897 -6.309 1.00 86.81 99 ILE A C 1
ATOM 779 O O . ILE A 1 99 ? 4.563 1.829 -6.924 1.00 86.81 99 ILE A O 1
ATOM 783 N N . VAL A 1 100 ? 3.933 3.097 -5.171 1.00 84.31 100 VAL A N 1
ATOM 784 C CA . VAL A 1 100 ? 3.041 2.107 -4.564 1.00 84.31 100 VAL A CA 1
ATOM 785 C C . VAL A 1 100 ? 1.600 2.571 -4.738 1.00 84.31 100 VAL A C 1
ATOM 787 O O . VAL A 1 100 ? 1.251 3.707 -4.410 1.00 84.31 100 VAL A O 1
ATOM 790 N N . TYR A 1 101 ? 0.767 1.693 -5.287 1.00 83.75 101 TYR A N 1
ATOM 791 C CA . TYR A 1 101 ? -0.646 1.936 -5.546 1.00 83.75 101 TYR A CA 1
ATOM 792 C C . TYR A 1 101 ? -1.470 0.711 -5.130 1.00 83.75 101 TYR A C 1
ATOM 794 O O . TYR A 1 101 ? -1.607 -0.248 -5.894 1.00 83.75 101 TYR A O 1
ATOM 802 N N . GLY A 1 102 ? -2.013 0.734 -3.909 1.00 81.62 102 GLY A N 1
ATOM 803 C CA . GLY A 1 102 ? -2.700 -0.423 -3.325 1.00 81.62 102 GLY A CA 1
ATOM 804 C C . GLY A 1 102 ? -1.761 -1.631 -3.269 1.00 81.62 102 GLY A C 1
ATOM 805 O O . GLY A 1 102 ? -0.668 -1.529 -2.721 1.00 81.62 102 GLY A O 1
ATOM 806 N N . ASP A 1 103 ? -2.152 -2.732 -3.911 1.00 83.25 103 ASP A N 1
ATOM 807 C CA . ASP A 1 103 ? -1.343 -3.960 -3.994 1.00 83.25 103 ASP A CA 1
ATOM 808 C C . ASP A 1 103 ? -0.296 -3.936 -5.124 1.00 83.25 103 ASP A C 1
ATOM 810 O O . ASP A 1 103 ? 0.471 -4.885 -5.296 1.00 83.25 103 ASP A O 1
ATOM 814 N N . ARG A 1 104 ? -0.274 -2.879 -5.945 1.00 80.81 104 ARG A N 1
ATOM 815 C CA . ARG A 1 104 ? 0.655 -2.751 -7.073 1.00 80.81 104 ARG A CA 1
ATOM 816 C C . ARG A 1 104 ? 1.870 -1.942 -6.657 1.00 80.81 104 ARG A C 1
ATOM 818 O O . ARG A 1 104 ? 1.746 -0.817 -6.179 1.00 80.81 104 ARG A O 1
ATOM 825 N N . ILE A 1 105 ? 3.043 -2.502 -6.911 1.00 84.38 105 ILE A N 1
ATOM 826 C CA . ILE A 1 105 ? 4.324 -1.829 -6.733 1.00 84.38 105 ILE A CA 1
ATOM 827 C C . ILE A 1 105 ? 4.936 -1.689 -8.118 1.00 84.38 105 ILE A C 1
ATOM 829 O O . ILE A 1 105 ? 5.069 -2.684 -8.822 1.00 84.38 105 ILE A O 1
ATOM 833 N N . THR A 1 106 ? 5.282 -0.466 -8.504 1.00 84.56 106 THR A N 1
ATOM 834 C CA . THR A 1 106 ? 5.969 -0.187 -9.765 1.00 84.56 106 THR A CA 1
ATOM 835 C C . THR A 1 106 ? 7.335 0.400 -9.468 1.00 84.56 106 THR A C 1
ATOM 837 O O . THR A 1 106 ? 7.434 1.450 -8.828 1.00 84.56 106 THR A O 1
ATOM 840 N N . LEU A 1 107 ? 8.380 -0.268 -9.958 1.00 82.69 107 LEU A N 1
ATOM 841 C CA . LEU A 1 107 ? 9.755 0.221 -9.903 1.00 82.69 107 LEU A CA 1
ATOM 842 C C . LEU A 1 107 ? 10.232 0.542 -11.318 1.00 82.69 107 LEU A C 1
ATOM 844 O O . LEU A 1 107 ? 10.324 -0.342 -12.169 1.00 82.69 107 LEU A O 1
ATOM 848 N N . ILE A 1 108 ? 10.568 1.809 -11.548 1.00 82.06 108 ILE A N 1
ATOM 849 C CA . ILE A 1 108 ? 11.171 2.280 -12.793 1.00 82.06 108 ILE A CA 1
ATOM 850 C C . ILE A 1 108 ? 12.615 2.640 -12.493 1.00 82.06 108 ILE A C 1
ATOM 852 O O . ILE A 1 108 ? 12.893 3.514 -11.676 1.00 82.06 108 ILE A O 1
ATOM 856 N N . ALA A 1 109 ? 13.548 1.990 -13.172 1.00 76.44 109 ALA A N 1
ATOM 857 C CA . ALA A 1 109 ? 14.958 2.318 -13.052 1.00 76.44 109 ALA A CA 1
ATOM 858 C C . ALA A 1 109 ? 15.629 2.266 -14.422 1.00 76.44 109 ALA A C 1
ATOM 860 O O . ALA A 1 109 ? 15.331 1.397 -15.245 1.00 76.44 109 ALA A O 1
ATOM 861 N N . SER A 1 110 ? 16.549 3.203 -14.658 1.00 73.50 110 SER A N 1
ATOM 862 C CA . SER A 1 110 ? 17.377 3.210 -15.861 1.00 73.50 110 SER A CA 1
ATOM 863 C C . SER A 1 110 ? 18.857 3.173 -15.518 1.00 73.50 110 SER A C 1
ATOM 865 O O . SER A 1 110 ? 19.308 3.810 -14.564 1.00 73.50 110 SER A O 1
ATOM 867 N N . TYR A 1 111 ? 19.620 2.421 -16.300 1.00 70.38 111 TYR A 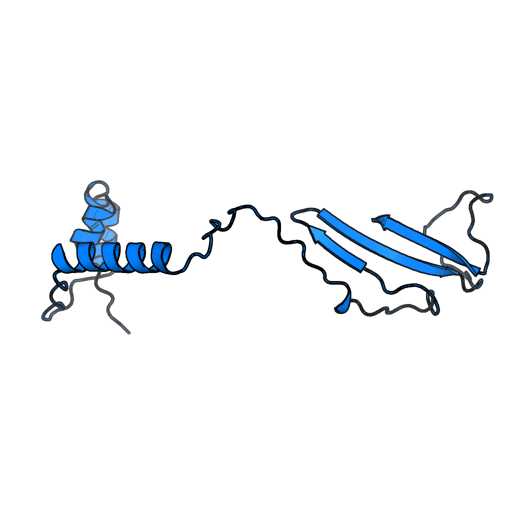N 1
ATOM 868 C CA . TYR A 1 111 ? 21.053 2.233 -16.097 1.00 70.38 111 TYR A CA 1
ATOM 869 C C . TYR A 1 111 ? 21.767 2.416 -17.436 1.00 70.38 111 TYR A C 1
ATOM 871 O O . TYR A 1 111 ? 21.294 1.910 -18.457 1.00 70.38 111 TYR A O 1
ATOM 879 N N . ALA A 1 112 ? 22.899 3.118 -17.435 1.00 67.94 112 ALA A N 1
ATOM 880 C CA . ALA A 1 112 ? 23.818 3.126 -18.564 1.00 67.94 112 ALA A CA 1
ATOM 881 C C . ALA A 1 112 ? 24.821 1.983 -18.415 1.00 67.94 112 ALA A C 1
ATOM 883 O O .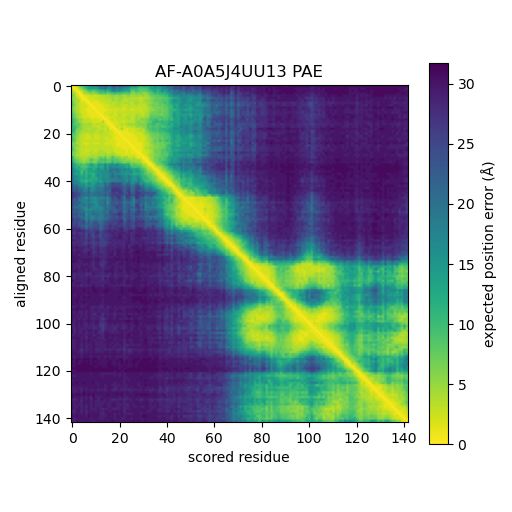 ALA A 1 112 ? 25.435 1.798 -17.363 1.00 67.94 112 ALA A O 1
ATOM 884 N N . THR A 1 113 ? 25.012 1.216 -19.480 1.00 66.50 113 THR A N 1
ATOM 885 C CA . THR A 1 113 ? 25.982 0.123 -19.481 1.00 66.50 113 THR A CA 1
ATOM 886 C C . THR A 1 113 ? 27.412 0.682 -19.516 1.00 66.50 113 THR A C 1
ATOM 888 O O . THR A 1 113 ? 27.808 1.416 -20.422 1.00 66.50 113 THR A O 1
ATOM 891 N N . THR A 1 114 ? 28.241 0.303 -18.541 1.00 60.25 114 THR A N 1
ATOM 892 C CA . THR A 1 114 ? 29.646 0.755 -18.454 1.00 60.25 114 THR A CA 1
ATOM 893 C C . THR A 1 114 ? 30.593 -0.027 -19.375 1.00 60.25 114 THR A C 1
ATOM 895 O O . THR A 1 114 ? 31.795 0.222 -19.386 1.00 60.25 114 THR A O 1
ATOM 898 N N . GLY A 1 115 ? 30.076 -0.983 -20.159 1.00 55.69 115 GLY A N 1
ATOM 899 C CA . GLY A 1 115 ? 30.854 -1.841 -21.064 1.00 55.69 115 GLY A CA 1
ATOM 900 C C . GLY A 1 115 ? 31.662 -2.943 -20.364 1.00 55.69 115 GLY A C 1
ATOM 901 O O . GLY A 1 115 ? 32.133 -3.868 -21.022 1.00 55.69 115 GLY A O 1
ATOM 902 N N . ILE A 1 116 ? 31.778 -2.897 -19.034 1.00 54.69 116 ILE A N 1
ATOM 903 C CA . ILE A 1 116 ? 32.515 -3.868 -18.222 1.00 54.69 116 ILE A CA 1
ATOM 904 C C . ILE A 1 116 ? 31.501 -4.839 -17.608 1.00 54.69 116 ILE A C 1
ATOM 906 O O . ILE A 1 116 ? 30.947 -4.596 -16.540 1.00 54.69 116 ILE A O 1
ATOM 910 N N . PHE A 1 117 ? 31.266 -5.966 -18.284 1.00 56.94 117 PHE A N 1
ATOM 911 C CA . PHE A 1 117 ? 30.490 -7.092 -17.747 1.00 56.94 117 PHE A CA 1
ATOM 912 C C . PHE A 1 117 ? 31.407 -8.302 -17.515 1.00 56.94 117 PHE A C 1
ATOM 914 O O . PHE A 1 117 ? 31.333 -9.273 -18.268 1.00 56.94 117 PHE A O 1
ATOM 921 N N . PRO A 1 118 ? 32.305 -8.265 -16.512 1.00 50.50 118 PRO A N 1
ATOM 922 C CA . PRO A 1 118 ? 33.320 -9.294 -16.350 1.00 50.50 118 PRO A CA 1
ATOM 923 C C . PRO A 1 118 ? 32.724 -10.609 -15.835 1.00 50.50 118 PRO A C 1
ATOM 925 O O . PRO A 1 118 ? 33.373 -11.628 -16.003 1.00 50.50 118 PRO A O 1
ATOM 928 N N . ASN A 1 119 ? 31.512 -10.596 -15.246 1.00 53.22 119 ASN A N 1
ATOM 929 C CA . ASN A 1 119 ? 30.770 -11.789 -14.793 1.00 53.22 119 ASN A CA 1
ATOM 930 C C . ASN A 1 119 ? 29.266 -11.555 -14.481 1.00 53.22 119 ASN A C 1
ATOM 932 O O . ASN A 1 119 ? 28.639 -12.389 -13.833 1.00 53.22 119 ASN A O 1
ATOM 936 N N . GLY A 1 120 ? 28.654 -10.433 -14.880 1.00 50.16 120 GLY A N 1
ATOM 937 C CA . GLY A 1 120 ? 27.316 -10.063 -14.396 1.00 50.16 120 GLY A CA 1
ATOM 938 C C . GLY A 1 120 ? 26.500 -9.329 -15.441 1.00 50.16 120 GLY A C 1
ATOM 939 O O . GLY A 1 120 ? 26.771 -8.175 -15.742 1.00 50.16 120 GLY A O 1
ATOM 940 N N . TYR A 1 121 ? 25.506 -10.010 -15.991 1.00 53.66 121 TYR A N 1
ATOM 941 C CA . TYR A 1 121 ? 24.445 -9.402 -16.780 1.00 53.66 121 TYR A CA 1
ATOM 942 C C . TYR A 1 121 ? 23.342 -8.893 -15.840 1.00 53.66 121 TYR A C 1
ATOM 944 O O . TYR A 1 121 ? 23.145 -9.455 -14.763 1.00 53.66 121 TYR A O 1
ATOM 952 N N . LEU A 1 122 ? 22.561 -7.900 -16.282 1.00 57.75 122 LEU A N 1
ATOM 953 C CA . LEU A 1 122 ? 21.311 -7.510 -15.610 1.00 57.75 122 LEU A CA 1
ATOM 954 C C . LEU A 1 122 ? 20.343 -8.711 -15.463 1.00 57.75 122 LEU A C 1
ATOM 956 O O . LEU A 1 122 ? 19.570 -8.783 -14.515 1.00 57.75 122 LEU A O 1
ATOM 960 N N . PHE A 1 123 ? 20.440 -9.684 -16.376 1.00 60.66 123 PHE A N 1
ATOM 961 C CA . PHE A 1 123 ? 19.667 -10.925 -16.399 1.00 60.66 123 PHE A CA 1
ATOM 962 C C . PHE A 1 123 ? 20.580 -12.126 -16.633 1.00 60.66 123 PHE A C 1
ATOM 964 O O . PHE A 1 123 ? 21.521 -12.036 -17.404 1.00 60.66 123 PHE A O 1
ATOM 971 N N . LYS A 1 124 ? 20.279 -13.290 -16.050 1.00 59.28 124 LYS A N 1
ATOM 972 C CA . LYS A 1 124 ? 21.136 -14.491 -16.147 1.00 59.28 124 LYS A CA 1
ATOM 973 C C . LYS A 1 124 ? 21.410 -14.990 -17.582 1.00 59.28 124 LYS A C 1
ATOM 975 O O . LYS A 1 124 ? 22.349 -15.757 -17.769 1.00 59.28 124 LYS A O 1
ATOM 980 N N . SER A 1 125 ? 20.629 -14.571 -18.579 1.00 60.81 125 SER A N 1
ATOM 981 C CA . SER A 1 125 ? 20.800 -14.942 -19.990 1.00 60.81 125 SER A CA 1
ATOM 982 C C . SER A 1 125 ? 20.200 -13.894 -20.933 1.00 60.81 125 SER A C 1
ATOM 984 O O . SER A 1 125 ? 19.180 -13.294 -20.601 1.00 60.81 125 SER A O 1
ATOM 986 N N . TYR A 1 126 ? 20.784 -13.744 -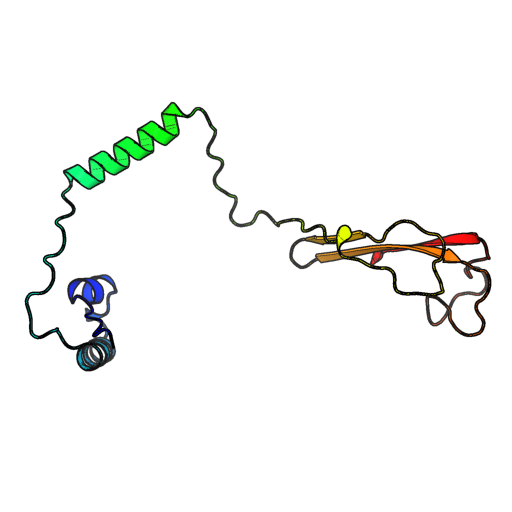22.127 1.00 67.56 126 TYR A N 1
ATOM 987 C CA . TYR A 1 126 ? 20.255 -12.947 -23.243 1.00 67.56 126 TYR A CA 1
ATOM 988 C C . TYR A 1 126 ? 20.435 -13.693 -24.574 1.00 67.56 126 TYR A C 1
ATOM 990 O O . TYR A 1 126 ? 21.470 -14.343 -24.746 1.00 67.56 126 TYR A O 1
ATOM 998 N N . PRO A 1 127 ? 19.504 -13.552 -25.538 1.00 73.75 127 PRO A N 1
ATOM 999 C CA . PRO A 1 127 ? 19.795 -13.821 -26.944 1.00 73.75 127 PRO A CA 1
ATOM 1000 C C . PRO A 1 127 ? 20.985 -12.968 -27.392 1.00 73.75 127 PRO A C 1
ATOM 1002 O O . PRO A 1 127 ? 21.077 -11.792 -27.023 1.00 73.75 127 PRO A O 1
ATOM 1005 N N . GLN A 1 128 ? 21.903 -13.541 -28.171 1.00 70.44 128 GLN A N 1
ATOM 1006 C CA . GLN A 1 128 ? 23.151 -12.873 -28.548 1.00 70.44 128 GLN A CA 1
ATOM 1007 C C . GLN A 1 128 ? 22.892 -11.577 -29.335 1.00 70.44 128 GLN A C 1
ATOM 1009 O O . GLN A 1 128 ? 23.626 -10.601 -29.185 1.00 70.44 128 GLN A O 1
ATOM 1014 N N . GLU A 1 129 ? 21.807 -11.547 -30.103 1.00 76.31 129 GLU A N 1
ATOM 1015 C CA . GLU A 1 129 ? 21.355 -10.422 -30.922 1.00 76.31 129 GLU A CA 1
ATOM 1016 C C . GLU A 1 129 ? 20.735 -9.289 -30.090 1.00 76.31 129 GLU A C 1
ATOM 1018 O O . GLU A 1 129 ? 20.708 -8.145 -30.535 1.00 76.31 129 GLU A O 1
ATOM 1023 N N . ALA A 1 130 ? 20.255 -9.593 -28.880 1.00 73.88 130 ALA A N 1
ATOM 1024 C CA . ALA A 1 130 ? 19.565 -8.657 -27.991 1.00 73.88 130 ALA A CA 1
ATOM 1025 C C . ALA A 1 130 ? 20.445 -8.173 -26.824 1.00 73.88 130 ALA A C 1
ATOM 1027 O O . ALA A 1 130 ? 19.952 -7.521 -25.901 1.00 73.88 130 ALA A O 1
ATOM 1028 N N . ARG A 1 131 ? 21.742 -8.508 -26.829 1.00 73.62 131 ARG A N 1
ATOM 1029 C CA . ARG A 1 131 ? 22.677 -8.113 -25.773 1.00 73.62 131 ARG A CA 1
ATOM 1030 C C . ARG A 1 131 ? 22.925 -6.593 -25.811 1.00 73.62 131 ARG A C 1
ATOM 1032 O O . ARG A 1 131 ? 23.397 -6.103 -26.839 1.00 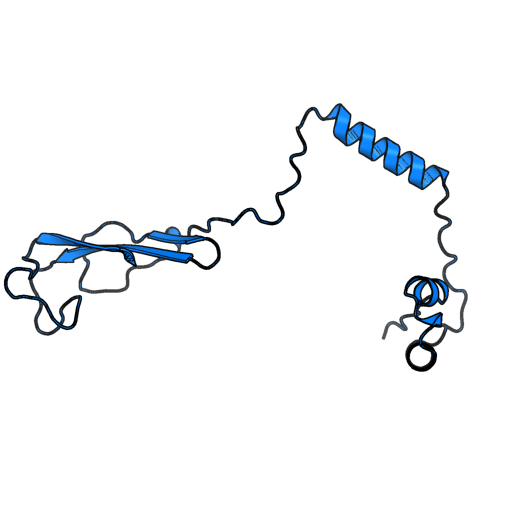73.62 131 ARG A O 1
ATOM 1039 N N . PRO A 1 132 ? 22.702 -5.863 -24.700 1.00 72.75 132 PRO A N 1
ATOM 1040 C CA . PRO A 1 132 ? 22.997 -4.432 -24.628 1.00 72.75 132 PRO A CA 1
ATOM 1041 C C . PRO A 1 132 ? 24.481 -4.136 -24.873 1.00 72.75 132 PRO A C 1
ATOM 1043 O O . PRO A 1 132 ? 25.362 -4.819 -24.334 1.00 72.75 132 PRO A O 1
ATOM 1046 N N . LYS A 1 133 ? 24.757 -3.110 -25.674 1.00 73.94 133 LYS A N 1
ATOM 1047 C CA . LYS A 1 133 ? 26.097 -2.592 -25.979 1.00 73.94 133 LYS A CA 1
ATOM 1048 C C . LYS A 1 133 ? 26.476 -1.500 -24.988 1.00 73.94 133 LYS A C 1
ATOM 1050 O O . LYS A 1 133 ? 25.639 -1.019 -24.231 1.00 73.94 133 LYS A O 1
ATOM 1055 N N . GLN A 1 134 ? 27.754 -1.130 -24.964 1.00 70.25 134 GLN A N 1
ATOM 1056 C CA . GLN A 1 134 ? 28.245 -0.032 -24.131 1.00 70.25 134 GLN A CA 1
ATOM 1057 C C . GLN A 1 134 ? 27.555 1.287 -24.504 1.00 70.25 134 GLN A C 1
ATOM 1059 O O . GLN A 1 134 ? 27.489 1.629 -25.682 1.00 70.25 134 GLN A O 1
ATOM 1064 N N . GLY A 1 135 ? 27.093 2.032 -23.499 1.00 68.94 135 GLY A N 1
ATOM 1065 C CA . GLY A 1 135 ? 26.384 3.297 -23.693 1.00 68.94 135 GLY A CA 1
ATOM 1066 C C . GLY A 1 135 ? 24.890 3.147 -23.982 1.00 68.94 135 GLY A C 1
ATOM 1067 O O . GLY A 1 135 ? 24.181 4.150 -23.956 1.00 68.94 135 GLY A O 1
ATOM 1068 N N . ASP A 1 136 ? 24.394 1.924 -24.191 1.00 73.75 136 ASP A N 1
ATOM 1069 C CA . ASP A 1 136 ? 22.958 1.685 -24.302 1.00 73.75 136 ASP A CA 1
ATOM 1070 C C . ASP A 1 136 ? 22.276 2.002 -22.965 1.00 73.75 136 ASP A C 1
ATOM 1072 O O . ASP A 1 136 ? 22.736 1.607 -21.886 1.00 73.75 136 ASP A O 1
ATOM 1076 N N . GLN A 1 137 ? 21.146 2.702 -23.045 1.00 71.25 137 GLN A N 1
ATOM 1077 C CA . GLN A 1 137 ? 20.268 2.911 -21.905 1.00 71.25 137 GLN A CA 1
ATOM 1078 C C . GLN A 1 137 ? 19.334 1.709 -21.775 1.00 71.25 137 GLN A C 1
ATOM 1080 O O . GLN A 1 137 ? 18.566 1.404 -22.686 1.00 71.25 137 GLN A O 1
ATOM 1085 N N . VAL A 1 138 ? 19.378 1.039 -20.626 1.00 69.94 138 VAL A N 1
ATOM 1086 C CA . VAL A 1 138 ? 18.474 -0.075 -20.321 1.00 69.94 138 VAL A CA 1
ATOM 1087 C C . VAL A 1 138 ? 17.438 0.399 -19.311 1.00 69.94 138 VAL A C 1
ATOM 1089 O O . VAL A 1 138 ? 17.802 0.937 -18.264 1.00 69.94 138 VAL A O 1
ATOM 1092 N N . ILE A 1 139 ? 16.156 0.203 -19.629 1.00 69.06 139 ILE A N 1
ATOM 1093 C CA . ILE A 1 139 ? 15.021 0.534 -18.759 1.00 69.06 139 ILE A CA 1
ATOM 1094 C C . ILE A 1 139 ? 14.426 -0.770 -18.233 1.00 69.06 139 ILE A C 1
ATOM 1096 O O . ILE A 1 139 ? 14.061 -1.645 -19.019 1.00 69.06 139 ILE A O 1
ATOM 1100 N N . ALA A 1 140 ? 14.319 -0.887 -16.912 1.00 66.81 140 ALA A N 1
ATOM 1101 C CA . ALA A 1 140 ? 13.577 -1.957 -16.259 1.00 66.81 140 ALA A CA 1
ATOM 1102 C C . ALA A 1 140 ? 12.248 -1.403 -15.730 1.00 66.81 140 ALA A C 1
ATOM 1104 O O . ALA A 1 140 ? 12.233 -0.396 -15.021 1.00 66.81 140 ALA A O 1
ATOM 1105 N N . LEU A 1 141 ? 11.155 -2.072 -16.097 1.00 65.62 141 LEU A N 1
ATOM 1106 C CA . LEU A 1 141 ? 9.814 -1.869 -15.554 1.00 65.62 141 LEU A CA 1
ATOM 1107 C C . LEU A 1 141 ? 9.411 -3.181 -14.882 1.00 65.62 141 LEU A C 1
ATOM 1109 O O . LEU A 1 141 ? 9.385 -4.217 -15.552 1.00 65.62 141 LEU A O 1
ATOM 1113 N N . VAL A 1 142 ? 9.161 -3.136 -13.575 1.00 60.06 142 VAL A N 1
ATOM 1114 C CA . VAL A 1 142 ? 8.726 -4.283 -12.760 1.00 60.06 142 VAL A CA 1
ATOM 1115 C C . VAL A 1 142 ? 7.359 -3.985 -12.174 1.00 60.06 142 VAL A C 1
ATOM 1117 O O . VAL A 1 142 ? 7.188 -2.842 -11.683 1.00 60.06 142 VAL A O 1
#

Foldseek 3Di:
DDLDADDVVVCVVVVVVVVVVVVVVVCVSRPDDPDDDDPPDPPPPVNVVVVVVVVVCVCVVVPDPPDPPPPPPFDWDKCQVVDDDDDPQAPDWDRWTWIDGPPDIKIKTKGAGQQDCVPDDPDPDDDPVPDDHHRDIDIDID

pLDDT: mean 71.22, std 11.57, range [48.62, 91.5]

Secondary structure (DSSP, 8-state):
---PPPPHHHHHHTTGGG-HHHHHHHHHHSPPPSS-PPPPP---HHHHHHHHHHHHHHHHHS--------TT----EE-GGG-----TT-SSSPPPEEEEETTEEEEEEEEE--S--SS--SSS---GGGPPPTT-EEEEE-

Solvent-accessible surface area (backbone atoms only — not comparable to full-atom values): 9156 Å² total; per-residue (Å²): 133,86,83,63,64,72,58,68,69,56,42,48,73,70,54,34,73,82,37,62,70,61,44,51,54,50,46,72,75,30,54,79,69,96,63,89,70,82,73,78,76,79,80,45,71,69,57,53,53,49,49,52,49,54,51,50,51,52,56,67,72,61,79,55,84,80,70,74,79,61,95,73,66,68,64,72,45,78,48,31,91,76,64,76,87,90,59,94,65,47,93,47,59,60,83,50,38,37,41,37,46,76,95,46,66,39,43,41,41,42,33,30,40,82,67,80,61,93,85,61,66,102,50,102,71,70,60,84,90,72,55,84,53,64,68,40,77,46,78,49,82,85

Sequence (142 aa):
MSNIYIDERLLDAAGLSDFQELYAYIKERYPKPIGELPKPVPIGDQTLQQQVKNNDDIIYASNEVFEPPVPNAITKLDLSSQLERNSFLASSGSDPQLIVYGDRITLIASYATTGIFPNGYLFKSYPQEARPKQGDQVIALV